Protein AF-A0A1M6QQP8-F1 (afdb_monomer_lite)

pLDDT: mean 77.54, std 13.82, range [42.47, 95.12]

Foldseek 3Di:
DPVVVVVVVVVVVVVVVVLVVVCVVCVVLPDPLVVQLVVLVVQLVVLQVVLVVQQVPADDPCGSVSSVVSCVPVNVVSVVSNVVSVVVVVVVCVVDVPSVPDD

Secondary structure (DSSP, 8-state):
--HHHHHHHHHHHHHHHHHHHHHHHHTTT--HHHHHHHHHHHHHHHHHHHHHHHHHH--STTTTHHHHHIIIIIHHHHHHHHHHHHHHHHHHHHH-TTGGG--

Radius of gyration: 18.25 Å; chains: 1; bounding box: 48×14×54 Å

Sequence (103 aa):
MSSTITAAIIIITLSSFIIAKILKKFAKEASPYLLFAIADIFIGLLILGFAIYDFNTAVGEFAGILGELALMIGEPIVIVLLIIDAIVWYKSRKIDPTKGCSN

Structure (mmCIF, N/CA/C/O backbone):
data_AF-A0A1M6QQP8-F1
#
_entry.id   AF-A0A1M6QQP8-F1
#
loop_
_atom_site.group_PDB
_atom_site.id
_atom_site.type_symbol
_atom_site.label_atom_id
_atom_site.label_alt_id
_atom_site.label_comp_id
_atom_site.label_asym_id
_atom_site.label_entity_id
_atom_site.label_seq_id
_atom_site.pdbx_PDB_ins_code
_atom_site.Cartn_x
_atom_site.Cartn_y
_atom_site.Cartn_z
_atom_site.occupancy
_atom_site.B_iso_or_equiv
_atom_site.auth_seq_id
_atom_site.auth_comp_id
_atom_site.auth_asym_id
_atom_site.auth_atom_id
_atom_site.pdbx_PDB_model_num
ATOM 1 N N . MET A 1 1 ? 26.518 0.756 -10.469 1.00 50.81 1 MET A N 1
ATOM 2 C CA . MET A 1 1 ? 25.481 -0.231 -10.093 1.00 50.81 1 MET A CA 1
ATOM 3 C C . MET A 1 1 ? 25.393 -0.501 -8.583 1.00 50.81 1 MET A C 1
ATOM 5 O O . MET A 1 1 ? 24.354 -0.984 -8.167 1.00 50.81 1 MET A O 1
ATOM 9 N N . SER A 1 2 ? 26.395 -0.163 -7.743 1.00 57.47 2 SER A N 1
ATOM 10 C CA . SER A 1 2 ? 26.287 -0.368 -6.278 1.00 57.47 2 SER A CA 1
ATOM 11 C C . SER A 1 2 ? 25.741 0.838 -5.495 1.00 57.47 2 SER A C 1
ATOM 13 O O . SER A 1 2 ? 25.042 0.648 -4.511 1.00 57.47 2 SER A O 1
ATOM 15 N N . SER A 1 3 ? 25.968 2.077 -5.941 1.00 60.12 3 SER A N 1
ATOM 16 C CA . SER A 1 3 ? 25.550 3.291 -5.218 1.00 60.12 3 SER A CA 1
ATOM 17 C C . SER A 1 3 ? 24.029 3.495 -5.144 1.00 60.12 3 SER A C 1
ATOM 19 O O . SER A 1 3 ? 23.532 3.998 -4.140 1.00 60.12 3 SER A O 1
ATOM 21 N N . THR A 1 4 ? 23.277 3.064 -6.160 1.00 61.97 4 THR A N 1
ATOM 22 C CA . THR A 1 4 ? 21.807 3.163 -6.195 1.00 61.97 4 THR A CA 1
ATOM 23 C C . THR A 1 4 ? 21.128 2.159 -5.263 1.00 61.97 4 THR A C 1
ATOM 25 O O . THR A 1 4 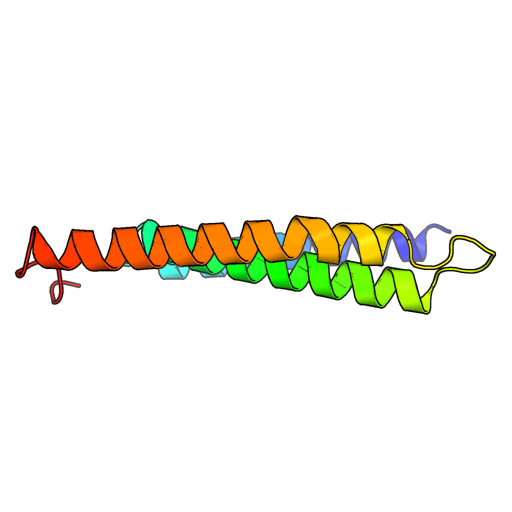? 20.174 2.512 -4.576 1.00 61.97 4 THR A O 1
ATOM 28 N N . ILE A 1 5 ? 21.653 0.933 -5.179 1.00 69.88 5 ILE A N 1
ATOM 29 C CA . ILE A 1 5 ? 21.131 -0.116 -4.290 1.00 69.88 5 ILE A CA 1
ATOM 30 C C . ILE A 1 5 ? 21.382 0.263 -2.826 1.00 69.88 5 ILE A C 1
ATOM 32 O O . ILE A 1 5 ? 20.480 0.161 -1.999 1.00 69.88 5 ILE A O 1
ATOM 36 N N . THR A 1 6 ? 22.571 0.779 -2.505 1.00 69.38 6 THR A N 1
ATOM 37 C CA . THR A 1 6 ? 22.894 1.230 -1.143 1.00 69.38 6 THR A CA 1
ATOM 38 C C . THR A 1 6 ? 22.019 2.409 -0.713 1.00 69.38 6 THR A C 1
ATOM 40 O O . THR A 1 6 ? 21.541 2.431 0.419 1.00 69.38 6 THR A O 1
ATOM 43 N N . ALA A 1 7 ? 21.750 3.360 -1.616 1.00 68.06 7 ALA A N 1
ATOM 44 C CA . ALA A 1 7 ? 20.836 4.468 -1.346 1.00 68.06 7 ALA A CA 1
ATOM 45 C C . ALA A 1 7 ? 19.400 3.977 -1.095 1.00 68.06 7 ALA A C 1
ATOM 47 O O . ALA A 1 7 ? 18.771 4.407 -0.131 1.00 68.06 7 ALA A O 1
ATOM 48 N N . ALA A 1 8 ? 18.908 3.031 -1.901 1.00 67.31 8 ALA A N 1
ATOM 49 C CA . ALA A 1 8 ? 17.581 2.446 -1.722 1.00 67.31 8 ALA A CA 1
ATOM 50 C C . ALA A 1 8 ? 17.446 1.717 -0.376 1.00 67.31 8 ALA A C 1
ATOM 52 O O . ALA A 1 8 ? 16.465 1.926 0.334 1.00 67.31 8 ALA A O 1
ATOM 53 N N . ILE A 1 9 ? 18.456 0.930 0.020 1.00 73.81 9 ILE A N 1
ATOM 54 C CA . ILE A 1 9 ? 18.467 0.248 1.321 1.00 73.81 9 ILE A CA 1
ATOM 55 C C . ILE A 1 9 ? 18.409 1.278 2.449 1.00 73.81 9 ILE A C 1
ATOM 57 O O . ILE A 1 9 ? 17.533 1.176 3.295 1.00 73.81 9 ILE A O 1
ATOM 61 N N . ILE A 1 10 ? 19.264 2.306 2.432 1.00 75.69 10 ILE A N 1
ATOM 62 C CA . ILE A 1 10 ? 19.292 3.346 3.474 1.00 75.69 10 ILE A CA 1
ATOM 63 C C . ILE A 1 10 ? 17.941 4.067 3.590 1.00 75.69 10 ILE A C 1
ATOM 65 O O . ILE A 1 10 ? 17.474 4.308 4.705 1.00 75.69 10 ILE A O 1
ATOM 69 N N . ILE A 1 11 ? 17.295 4.378 2.462 1.00 76.56 11 ILE A N 1
ATOM 70 C CA . ILE A 1 11 ? 15.972 5.016 2.436 1.00 76.56 11 ILE A CA 1
ATOM 71 C C . ILE A 1 11 ? 14.916 4.100 3.064 1.00 76.56 11 ILE A C 1
ATOM 73 O O . ILE A 1 11 ? 14.130 4.569 3.886 1.00 76.56 11 ILE A O 1
ATOM 77 N N . ILE A 1 12 ? 14.928 2.803 2.741 1.00 75.62 12 ILE A N 1
ATOM 78 C CA . ILE A 1 12 ? 14.001 1.811 3.306 1.00 75.62 12 ILE A CA 1
ATOM 79 C C . ILE A 1 12 ? 14.232 1.639 4.814 1.00 75.62 12 ILE A C 1
ATOM 81 O O . ILE A 1 12 ? 13.273 1.601 5.587 1.00 75.62 12 ILE A O 1
ATOM 85 N N . THR A 1 13 ? 15.481 1.573 5.281 1.00 73.81 13 THR A N 1
ATOM 86 C CA . THR A 1 13 ? 15.761 1.428 6.718 1.00 73.81 13 THR A CA 1
ATOM 87 C C . THR A 1 13 ? 15.370 2.682 7.497 1.00 73.81 13 THR A C 1
ATOM 89 O O . THR A 1 13 ? 14.821 2.580 8.595 1.00 73.81 13 THR A O 1
ATOM 92 N N . LEU A 1 14 ? 15.607 3.872 6.934 1.00 72.75 14 LEU A N 1
ATOM 93 C CA . LEU A 1 14 ? 15.220 5.144 7.549 1.00 72.75 14 LEU A CA 1
ATOM 94 C C . LEU A 1 14 ? 13.701 5.325 7.583 1.00 72.75 14 LEU A C 1
ATOM 96 O O . LEU A 1 14 ? 13.172 5.712 8.625 1.00 72.75 14 LEU A O 1
ATOM 100 N N . SER A 1 15 ? 12.991 5.005 6.497 1.00 72.44 15 SER A N 1
ATOM 101 C CA . SER A 1 15 ? 11.527 5.079 6.462 1.00 72.44 15 SER A CA 1
ATOM 102 C C . SER A 1 15 ? 10.908 4.116 7.475 1.00 72.44 15 SER A C 1
ATOM 104 O O . SER A 1 15 ? 10.059 4.526 8.264 1.00 72.44 15 SER A O 1
ATOM 106 N N . SER A 1 16 ? 11.426 2.889 7.569 1.00 69.06 16 SER A N 1
ATOM 107 C CA . SER A 1 16 ? 11.005 1.894 8.564 1.00 69.06 16 SER A CA 1
ATOM 108 C C . SER A 1 16 ? 11.215 2.384 10.002 1.00 69.06 16 SER A C 1
ATOM 110 O O . SER A 1 16 ? 10.353 2.205 10.862 1.00 69.06 16 SER A O 1
ATOM 112 N N . PHE A 1 17 ? 12.343 3.047 10.279 1.00 71.81 17 PHE A N 1
ATOM 113 C CA . PHE A 1 17 ? 12.663 3.564 11.612 1.00 71.81 17 PHE A CA 1
ATOM 114 C C . PHE A 1 17 ? 11.796 4.771 12.001 1.00 71.81 17 PHE A C 1
ATOM 116 O O . PHE A 1 17 ? 11.382 4.901 13.157 1.00 71.81 17 PHE A O 1
ATOM 123 N N . ILE A 1 18 ? 11.486 5.642 11.035 1.00 74.25 18 ILE A N 1
ATOM 124 C CA . ILE A 1 18 ? 10.571 6.776 11.212 1.00 74.25 18 ILE A CA 1
ATOM 125 C C . ILE A 1 18 ? 9.154 6.261 11.477 1.00 74.25 18 ILE A C 1
ATOM 127 O O . ILE A 1 18 ? 8.538 6.673 12.460 1.00 74.25 18 ILE A O 1
ATOM 131 N N . ILE A 1 19 ? 8.677 5.303 10.679 1.00 68.44 19 ILE A N 1
ATOM 132 C CA . ILE A 1 19 ? 7.365 4.665 10.848 1.00 68.44 19 ILE A CA 1
ATOM 133 C C . ILE A 1 19 ? 7.277 3.976 12.215 1.00 68.44 19 ILE A C 1
ATOM 135 O O . ILE A 1 19 ? 6.315 4.198 12.943 1.00 68.44 19 ILE A O 1
ATOM 139 N N . ALA A 1 20 ? 8.308 3.237 12.637 1.00 65.56 20 ALA A N 1
ATOM 140 C CA . ALA A 1 20 ? 8.346 2.596 13.952 1.00 65.56 20 ALA A CA 1
ATOM 141 C C . ALA A 1 20 ? 8.312 3.606 15.114 1.00 65.56 20 ALA A C 1
ATOM 143 O O . ALA A 1 20 ? 7.655 3.365 16.128 1.00 65.56 20 ALA A O 1
ATOM 144 N N . LYS A 1 21 ? 8.988 4.758 14.990 1.00 69.81 21 LYS A N 1
ATOM 145 C CA . LYS A 1 21 ? 8.929 5.824 16.005 1.00 69.81 21 LYS A CA 1
ATOM 146 C C . LYS A 1 21 ? 7.580 6.531 16.042 1.00 69.81 21 LYS A C 1
ATOM 148 O O . LYS A 1 21 ? 7.104 6.841 17.134 1.00 69.81 21 LYS A O 1
ATOM 153 N N . ILE A 1 22 ? 6.976 6.774 14.882 1.00 67.19 22 ILE A N 1
ATOM 154 C CA . ILE A 1 22 ? 5.634 7.348 14.766 1.00 67.19 22 ILE A CA 1
ATOM 155 C C . ILE A 1 22 ? 4.629 6.379 15.393 1.00 67.19 22 ILE A C 1
ATOM 157 O O . ILE A 1 22 ? 3.950 6.753 16.345 1.00 67.19 22 ILE A O 1
ATOM 161 N N . LEU A 1 23 ? 4.637 5.107 14.987 1.00 61.84 23 LEU A N 1
ATOM 162 C CA . LEU A 1 23 ? 3.816 4.049 15.580 1.00 61.84 23 LEU A CA 1
ATOM 163 C C . LEU A 1 23 ? 4.019 3.954 17.092 1.00 61.84 23 LEU A C 1
ATOM 165 O O . LEU A 1 23 ? 3.041 3.906 17.817 1.00 61.84 23 LEU A O 1
ATOM 169 N N . LYS A 1 24 ? 5.254 4.011 17.607 1.00 64.12 24 LYS A N 1
ATOM 170 C CA . LYS A 1 24 ? 5.514 3.967 19.058 1.00 64.12 24 LYS A CA 1
ATOM 171 C C . LYS A 1 24 ? 4.970 5.188 19.810 1.00 64.12 24 LYS A C 1
ATOM 173 O O . LYS A 1 24 ? 4.615 5.066 20.981 1.00 64.12 24 LYS A O 1
ATOM 178 N N . LYS A 1 25 ? 4.930 6.360 19.167 1.00 64.88 25 LYS A N 1
ATOM 179 C CA . LYS A 1 25 ? 4.381 7.593 19.747 1.00 64.88 25 LYS A CA 1
ATOM 180 C C . LYS A 1 25 ? 2.851 7.576 19.753 1.00 64.88 25 LYS A C 1
ATOM 182 O O . LYS A 1 25 ? 2.265 8.010 20.734 1.00 64.88 25 LYS A O 1
ATOM 187 N N . PHE A 1 26 ? 2.230 7.039 18.705 1.00 60.34 26 PHE A N 1
ATOM 188 C CA . PHE A 1 26 ? 0.775 6.923 18.609 1.00 60.34 26 PHE A CA 1
ATOM 189 C C . PHE A 1 26 ? 0.227 5.714 19.386 1.00 60.34 26 PHE A C 1
ATOM 191 O O . PHE A 1 26 ? -0.791 5.839 20.046 1.00 60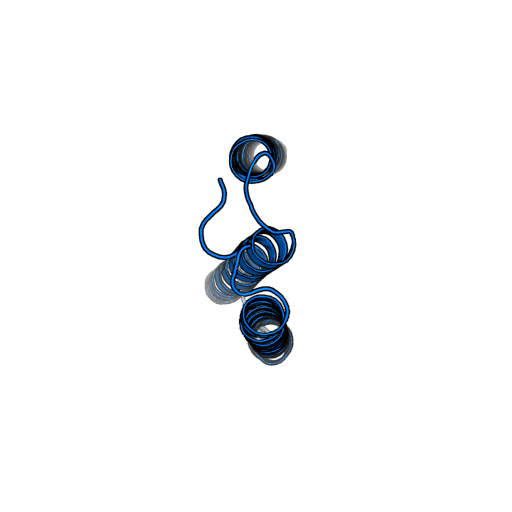.34 26 PHE A O 1
ATOM 198 N N . ALA A 1 27 ? 0.923 4.577 19.430 1.00 57.03 27 ALA A N 1
ATOM 199 C CA . ALA A 1 27 ? 0.438 3.332 20.039 1.00 57.03 27 ALA A CA 1
ATOM 200 C C . ALA A 1 27 ? 0.263 3.363 21.566 1.00 57.03 27 ALA A C 1
ATOM 202 O O . ALA A 1 27 ? -0.294 2.419 22.120 1.00 57.03 27 ALA A O 1
ATOM 203 N N . LYS A 1 28 ? 0.738 4.403 22.264 1.00 55.47 28 LYS A N 1
ATOM 204 C CA . LYS A 1 28 ? 0.509 4.522 23.712 1.00 55.47 28 LYS A CA 1
ATOM 205 C C . LYS A 1 28 ? -0.912 4.968 24.075 1.00 55.47 28 LYS A C 1
ATOM 207 O O . LYS A 1 28 ? -1.342 4.648 25.175 1.00 55.47 28 LYS A O 1
ATOM 212 N N . GLU A 1 29 ? -1.618 5.645 23.169 1.00 58.72 29 GLU A N 1
ATOM 213 C CA . GLU A 1 29 ? -2.968 6.199 23.411 1.00 58.72 29 GLU A CA 1
ATOM 214 C C . GLU A 1 29 ? -3.914 6.011 22.204 1.00 58.72 29 GLU A C 1
ATOM 216 O O . GLU A 1 29 ? -5.129 6.144 22.312 1.00 58.72 29 GLU A O 1
ATOM 221 N N . ALA A 1 30 ? -3.398 5.641 21.026 1.00 59.47 30 ALA A N 1
ATOM 222 C CA . ALA A 1 30 ? -4.218 5.464 19.835 1.00 59.47 30 ALA A CA 1
ATOM 223 C C . ALA A 1 30 ? -5.005 4.151 19.872 1.00 59.47 30 ALA A C 1
ATOM 225 O O . ALA A 1 30 ? -4.446 3.064 20.033 1.00 59.47 30 ALA A O 1
ATOM 226 N N . SER A 1 31 ? -6.312 4.250 19.612 1.00 68.81 31 SER A N 1
ATOM 227 C CA . SER A 1 31 ? -7.143 3.078 19.342 1.00 68.81 31 SER A CA 1
ATOM 228 C C . SER A 1 31 ? -6.550 2.262 18.177 1.00 68.81 31 SER A C 1
ATOM 230 O O . SER A 1 31 ? -6.108 2.873 17.199 1.00 68.81 31 SER A O 1
ATOM 232 N N . PRO A 1 32 ? -6.581 0.916 18.217 1.00 73.69 32 PRO A N 1
ATOM 233 C CA . PRO A 1 32 ? -6.045 0.062 17.152 1.00 73.69 32 PRO A CA 1
ATOM 234 C C . PRO A 1 32 ? -6.537 0.441 15.749 1.00 73.69 32 PRO A C 1
ATOM 236 O O . PRO A 1 32 ? -5.759 0.437 14.805 1.00 73.69 32 PRO A O 1
ATOM 239 N N . TYR A 1 33 ? -7.798 0.862 15.630 1.00 75.31 33 TYR A N 1
ATOM 240 C CA . TYR A 1 33 ? -8.420 1.294 14.372 1.00 75.31 33 TYR A CA 1
ATOM 241 C C . TYR A 1 33 ? -7.769 2.542 13.765 1.00 75.31 33 TYR A C 1
ATOM 243 O O . TYR A 1 33 ? -7.699 2.683 12.554 1.00 75.31 33 TYR A O 1
ATOM 251 N N . LEU A 1 34 ? -7.258 3.446 14.604 1.00 74.94 34 LEU A N 1
ATOM 252 C CA . LEU A 1 34 ? -6.531 4.622 14.130 1.00 74.94 34 LEU A CA 1
ATOM 253 C C . LEU A 1 34 ? -5.159 4.223 13.566 1.00 74.94 34 LEU A C 1
ATOM 255 O O . LEU A 1 34 ? -4.703 4.808 12.590 1.00 74.94 34 LEU A O 1
ATOM 259 N N . LEU A 1 35 ? -4.504 3.221 14.163 1.00 77.94 35 LEU A N 1
ATOM 260 C CA . LEU A 1 35 ? -3.230 2.698 13.662 1.00 77.94 35 LEU A CA 1
ATOM 261 C C . LEU A 1 35 ? -3.408 1.978 12.320 1.00 77.94 35 LEU A C 1
ATOM 263 O O . LEU A 1 35 ? -2.575 2.178 11.439 1.00 77.94 35 LEU A O 1
ATOM 267 N N . PHE A 1 36 ? -4.485 1.200 12.154 1.00 81.12 36 PHE A N 1
ATOM 268 C CA . PHE A 1 36 ? -4.829 0.577 10.870 1.00 81.12 36 PHE A CA 1
ATOM 269 C C . PHE A 1 36 ? -5.123 1.629 9.795 1.00 81.12 36 PHE A C 1
ATOM 271 O O . PHE A 1 36 ? -4.448 1.630 8.770 1.00 81.12 36 PHE A O 1
ATOM 278 N 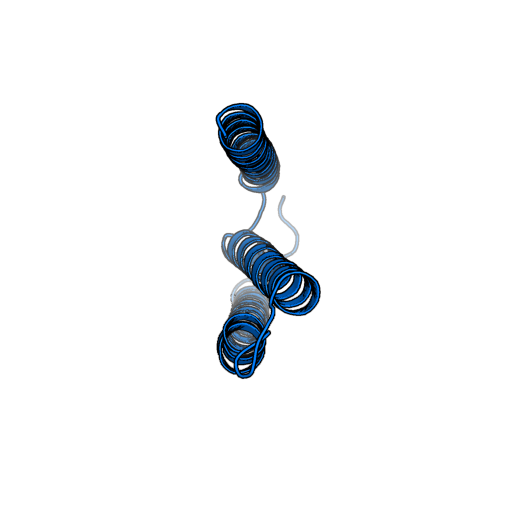N . ALA A 1 37 ? -5.949 2.634 10.096 1.00 83.12 37 ALA A N 1
ATOM 279 C CA . ALA A 1 37 ? -6.244 3.697 9.139 1.00 83.12 37 ALA A CA 1
ATOM 280 C C . ALA A 1 37 ? -4.988 4.484 8.712 1.00 83.12 37 ALA A C 1
ATOM 282 O O . ALA A 1 37 ? -4.831 4.845 7.547 1.00 83.12 37 ALA A O 1
ATOM 283 N N . ILE A 1 38 ? -4.055 4.742 9.639 1.00 83.94 38 ILE A N 1
ATOM 284 C CA . ILE A 1 38 ? -2.768 5.376 9.306 1.00 83.94 38 ILE A CA 1
ATOM 285 C C . ILE A 1 38 ? -1.927 4.462 8.406 1.00 83.94 38 ILE A C 1
ATOM 287 O O . ILE A 1 38 ? -1.317 4.948 7.453 1.00 83.94 38 ILE A O 1
ATOM 291 N N . ALA A 1 39 ? -1.873 3.162 8.703 1.00 84.69 39 ALA A N 1
ATOM 292 C CA . ALA A 1 39 ? -1.134 2.200 7.893 1.00 84.69 39 ALA A CA 1
ATOM 293 C C . ALA A 1 39 ? -1.702 2.111 6.469 1.00 84.69 39 ALA A C 1
ATOM 295 O O . ALA A 1 39 ? -0.932 2.165 5.512 1.00 84.69 39 ALA A O 1
ATOM 296 N N . ASP A 1 40 ? -3.024 2.077 6.324 1.00 88.19 40 ASP A N 1
ATOM 297 C CA . ASP A 1 40 ? -3.701 2.022 5.029 1.00 88.19 40 ASP A CA 1
ATOM 298 C C . ASP A 1 40 ? -3.441 3.283 4.196 1.00 88.19 40 ASP A C 1
ATOM 300 O O . ASP A 1 40 ? -3.107 3.180 3.016 1.00 88.19 40 ASP A O 1
ATOM 304 N N . ILE A 1 41 ? -3.471 4.475 4.810 1.00 88.38 41 ILE A N 1
ATOM 305 C CA . ILE A 1 41 ? -3.075 5.727 4.137 1.00 88.38 41 ILE A CA 1
ATOM 306 C C . ILE A 1 41 ? -1.629 5.642 3.636 1.00 88.38 41 ILE A C 1
ATOM 308 O O . ILE A 1 41 ? -1.334 6.048 2.511 1.00 88.38 41 ILE A O 1
ATOM 312 N N . PHE A 1 42 ? -0.715 5.119 4.457 1.00 88.38 42 PHE A N 1
ATOM 313 C CA . PHE A 1 42 ? 0.678 4.931 4.052 1.00 88.38 42 PHE A CA 1
ATOM 314 C C . PHE A 1 42 ? 0.805 3.965 2.870 1.00 88.38 42 PHE A C 1
ATOM 316 O O . PHE A 1 42 ? 1.577 4.235 1.953 1.00 88.38 42 PHE A O 1
ATOM 323 N N . ILE A 1 43 ? 0.048 2.866 2.870 1.00 87.56 43 ILE A N 1
ATOM 324 C CA . ILE A 1 43 ? 0.033 1.896 1.771 1.00 87.56 43 ILE A CA 1
ATOM 325 C C . ILE A 1 43 ? -0.497 2.545 0.486 1.00 87.56 43 ILE A C 1
ATOM 327 O O . ILE A 1 43 ? 0.149 2.407 -0.550 1.00 87.56 43 ILE A O 1
ATOM 331 N N . GLY A 1 44 ? -1.594 3.307 0.551 1.00 91.19 44 GLY A N 1
ATOM 332 C CA . GLY A 1 44 ? -2.118 4.058 -0.598 1.00 91.19 44 GLY A CA 1
ATOM 333 C C . GLY A 1 44 ? -1.081 5.023 -1.175 1.00 91.19 44 GLY A C 1
ATOM 334 O O . GLY A 1 44 ? -0.747 4.972 -2.354 1.00 91.19 44 GLY A O 1
ATOM 335 N N . LEU A 1 45 ? -0.427 5.820 -0.322 1.00 92.19 45 LEU A N 1
ATOM 336 C CA . LEU A 1 45 ? 0.638 6.726 -0.769 1.00 92.19 45 LEU A CA 1
ATOM 337 C C . LEU A 1 45 ? 1.813 6.000 -1.441 1.00 92.19 45 LEU A C 1
ATOM 339 O O . LEU A 1 45 ? 2.391 6.528 -2.392 1.00 92.19 45 LEU A O 1
ATOM 343 N N . LEU A 1 46 ? 2.176 4.806 -0.968 1.00 90.31 46 LEU A N 1
ATOM 344 C CA . LEU A 1 46 ? 3.218 3.993 -1.597 1.00 90.31 46 LEU A CA 1
ATOM 345 C C . LEU A 1 46 ? 2.776 3.447 -2.957 1.00 90.31 46 LEU A C 1
ATOM 347 O O . LEU A 1 46 ? 3.582 3.458 -3.884 1.00 90.31 46 LEU A O 1
ATOM 351 N N . ILE A 1 47 ? 1.521 3.011 -3.092 1.00 91.50 47 ILE A N 1
ATOM 352 C CA . ILE A 1 47 ? 0.944 2.560 -4.367 1.00 91.50 47 ILE A CA 1
ATOM 353 C C . ILE A 1 47 ? 0.933 3.712 -5.373 1.00 91.50 47 ILE A C 1
ATOM 355 O O . ILE A 1 47 ? 1.436 3.559 -6.486 1.00 91.50 47 ILE A O 1
ATOM 359 N N . LEU A 1 48 ? 0.448 4.885 -4.964 1.00 92.06 48 LEU A N 1
ATOM 360 C CA . LEU A 1 48 ? 0.440 6.082 -5.797 1.00 92.06 48 LEU A CA 1
ATOM 361 C C . LEU A 1 48 ? 1.859 6.503 -6.202 1.00 92.06 48 LEU A C 1
ATOM 363 O O . LEU A 1 48 ? 2.120 6.775 -7.374 1.00 92.06 48 LEU A O 1
ATOM 367 N N . GLY A 1 49 ? 2.794 6.526 -5.250 1.00 90.69 49 GLY A N 1
ATOM 368 C CA . GLY A 1 49 ? 4.194 6.851 -5.513 1.00 90.69 49 GLY A CA 1
ATOM 369 C C . GLY A 1 49 ? 4.858 5.860 -6.471 1.00 90.69 49 GLY A C 1
ATOM 370 O O . GLY A 1 49 ? 5.569 6.275 -7.387 1.00 90.69 49 GLY A O 1
ATOM 371 N N . PHE A 1 50 ? 4.589 4.564 -6.301 1.00 87.12 50 PHE A N 1
ATOM 372 C CA . PHE A 1 50 ? 5.052 3.519 -7.209 1.00 87.12 50 PHE A CA 1
ATOM 373 C C . PHE A 1 50 ? 4.476 3.701 -8.614 1.00 87.12 50 PHE A C 1
ATOM 375 O O . PHE A 1 50 ? 5.231 3.649 -9.579 1.00 87.12 50 PHE A O 1
ATOM 382 N N . ALA A 1 51 ? 3.180 3.982 -8.742 1.00 91.69 51 ALA A N 1
ATOM 383 C CA . ALA A 1 51 ? 2.553 4.176 -10.042 1.00 91.69 51 ALA A CA 1
ATOM 384 C C . ALA A 1 51 ? 3.120 5.389 -10.788 1.00 91.69 51 ALA A C 1
ATOM 386 O O . ALA A 1 51 ? 3.456 5.291 -11.964 1.00 91.69 51 ALA A O 1
ATOM 387 N N . ILE A 1 52 ? 3.319 6.514 -10.091 1.00 91.81 52 ILE A N 1
ATOM 388 C CA . ILE A 1 52 ? 3.973 7.701 -10.663 1.00 91.81 52 ILE A CA 1
ATOM 389 C C . ILE A 1 52 ? 5.403 7.371 -11.106 1.00 91.81 52 ILE A C 1
ATOM 391 O O . ILE A 1 52 ? 5.845 7.827 -12.162 1.00 91.81 52 ILE A O 1
ATOM 395 N N . TYR A 1 53 ? 6.147 6.603 -10.310 1.00 89.44 53 TYR A N 1
ATOM 396 C CA . TYR A 1 53 ? 7.490 6.171 -10.683 1.00 89.44 53 TYR A CA 1
ATOM 397 C C . TYR A 1 53 ? 7.476 5.274 -11.928 1.00 89.44 53 TYR A C 1
ATOM 399 O O . TYR A 1 53 ? 8.263 5.507 -12.846 1.00 89.44 53 TYR A O 1
ATOM 407 N N . ASP A 1 54 ? 6.570 4.298 -11.987 1.00 88.88 54 ASP A N 1
ATOM 408 C CA . ASP A 1 54 ? 6.419 3.381 -13.119 1.00 88.88 54 ASP A CA 1
ATOM 409 C C . ASP A 1 54 ? 6.072 4.153 -14.400 1.00 88.88 54 ASP A C 1
ATOM 411 O O . ASP A 1 54 ? 6.765 4.017 -15.402 1.00 88.88 54 ASP A O 1
ATOM 415 N N . PHE A 1 55 ? 5.115 5.086 -14.350 1.00 87.94 55 PHE A N 1
ATOM 416 C CA . PHE A 1 55 ? 4.777 5.934 -15.501 1.00 87.94 55 PHE A CA 1
ATOM 417 C C . PHE A 1 55 ? 5.944 6.787 -16.007 1.00 87.94 55 PHE A C 1
ATOM 419 O O . PHE A 1 55 ? 6.075 7.000 -17.209 1.00 87.94 55 PHE A O 1
ATOM 426 N N . ASN A 1 56 ? 6.797 7.282 -15.108 1.00 87.81 56 ASN A N 1
ATOM 427 C CA . ASN A 1 56 ? 7.916 8.150 -15.481 1.00 87.81 56 ASN A CA 1
ATOM 428 C C . ASN A 1 56 ? 9.166 7.389 -15.936 1.00 87.81 56 ASN A C 1
ATOM 430 O O . ASN A 1 56 ? 10.029 7.975 -16.588 1.00 87.81 56 ASN A O 1
ATOM 434 N N . THR A 1 57 ? 9.312 6.121 -15.552 1.00 84.81 57 THR A N 1
ATOM 435 C CA . THR A 1 57 ? 10.519 5.330 -15.843 1.00 84.81 57 THR A CA 1
ATOM 436 C C . THR A 1 57 ? 10.304 4.254 -16.889 1.00 84.81 57 THR A C 1
ATOM 438 O O . THR A 1 57 ? 11.279 3.758 -17.458 1.00 84.81 57 THR A O 1
ATOM 441 N N . ALA A 1 58 ? 9.055 3.898 -17.169 1.00 80.44 58 ALA A N 1
ATOM 442 C CA . ALA A 1 58 ? 8.769 2.839 -18.101 1.00 80.44 58 ALA A CA 1
ATOM 443 C C . ALA A 1 58 ? 8.918 3.307 -19.557 1.00 80.44 58 ALA A C 1
ATOM 445 O O . ALA A 1 58 ? 8.541 4.412 -19.944 1.00 80.44 58 ALA A O 1
ATOM 446 N N . VAL A 1 59 ? 9.500 2.431 -20.374 1.00 79.00 59 VAL A N 1
ATOM 447 C CA . VAL A 1 59 ? 9.774 2.650 -21.798 1.00 79.00 59 VAL A CA 1
ATOM 448 C C . VAL A 1 59 ? 9.329 1.420 -22.590 1.00 79.00 59 VAL A C 1
ATOM 450 O O . VAL A 1 59 ? 9.528 0.291 -22.143 1.00 79.00 59 VAL A O 1
ATOM 453 N N . GLY A 1 60 ? 8.738 1.631 -23.769 1.00 79.62 60 GLY A N 1
ATOM 454 C CA . GLY A 1 60 ? 8.202 0.564 -24.627 1.00 79.62 60 GLY A CA 1
ATOM 455 C C . GLY A 1 60 ? 6.674 0.437 -24.585 1.00 79.62 60 GLY A C 1
ATOM 456 O O . GLY A 1 60 ? 5.995 1.217 -23.927 1.00 79.62 60 GLY A O 1
ATOM 457 N N . GLU A 1 61 ? 6.125 -0.545 -25.307 1.00 74.62 61 GLU A N 1
ATOM 458 C CA . GLU A 1 61 ? 4.669 -0.703 -25.518 1.00 74.62 61 GLU A CA 1
ATOM 459 C C . GLU A 1 61 ? 3.870 -1.028 -24.242 1.00 74.62 61 GLU A C 1
ATOM 461 O O . GLU A 1 61 ? 2.666 -0.806 -24.204 1.00 74.62 61 GLU A O 1
ATOM 466 N N . PHE A 1 62 ? 4.535 -1.502 -23.183 1.00 76.25 62 PHE A N 1
ATOM 467 C CA . PHE A 1 62 ? 3.929 -1.814 -21.880 1.00 76.25 62 PHE A CA 1
ATOM 468 C C . PHE A 1 62 ? 4.340 -0.824 -20.782 1.00 76.25 62 PHE A C 1
ATOM 470 O O . PHE A 1 62 ? 4.331 -1.157 -19.595 1.00 76.25 62 PHE A O 1
ATOM 477 N N . ALA A 1 63 ? 4.757 0.382 -21.171 1.00 81.56 63 ALA A N 1
ATOM 478 C CA . ALA A 1 63 ? 5.205 1.382 -20.223 1.00 81.56 63 ALA A CA 1
ATOM 479 C C . ALA A 1 63 ? 4.072 1.801 -19.273 1.00 81.56 63 ALA A C 1
ATOM 481 O O . ALA A 1 63 ? 3.029 2.264 -19.725 1.00 81.56 63 ALA A O 1
ATOM 482 N N . GLY A 1 64 ? 4.280 1.649 -17.962 1.00 84.31 64 GLY A N 1
ATOM 483 C CA . GLY A 1 64 ? 3.319 2.089 -16.953 1.00 84.31 64 GLY A CA 1
ATOM 484 C C . GLY A 1 64 ? 2.268 1.055 -16.558 1.00 84.31 64 GLY A C 1
ATOM 485 O O . GLY A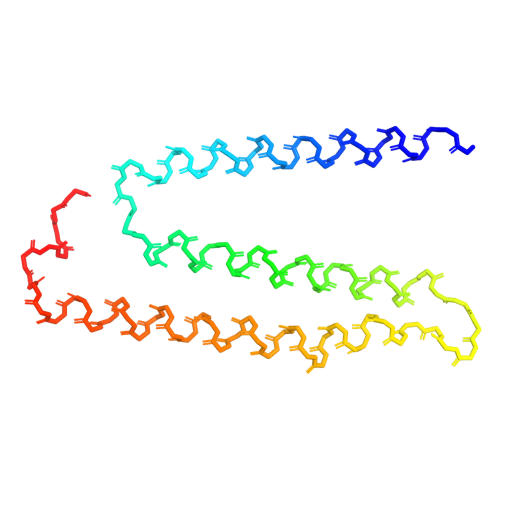 1 64 ? 1.437 1.340 -15.699 1.00 84.31 64 GLY A O 1
ATOM 486 N N . ILE A 1 65 ? 2.268 -0.140 -17.163 1.00 92.75 65 ILE A N 1
ATOM 487 C CA . ILE A 1 65 ? 1.174 -1.102 -16.964 1.00 92.75 65 ILE A CA 1
ATOM 488 C C . ILE A 1 65 ? 1.110 -1.630 -15.525 1.00 92.75 65 ILE A C 1
ATOM 490 O O . ILE A 1 65 ? 0.037 -1.981 -15.036 1.00 92.75 65 ILE A O 1
ATOM 494 N N . LEU A 1 66 ? 2.251 -1.681 -14.829 1.00 90.12 66 LEU A N 1
ATOM 495 C CA . LEU A 1 66 ? 2.305 -2.116 -13.436 1.00 90.12 66 LEU A CA 1
ATOM 496 C C . LEU A 1 66 ? 1.780 -1.021 -12.511 1.00 90.12 66 LEU A C 1
ATOM 498 O O . LEU A 1 66 ? 1.034 -1.324 -11.583 1.00 90.12 66 LEU A O 1
ATOM 502 N N . GLY A 1 67 ? 2.128 0.237 -12.779 1.00 91.50 67 GLY A N 1
ATOM 503 C CA . GLY A 1 67 ? 1.585 1.396 -12.085 1.00 91.50 67 GLY A CA 1
ATOM 504 C C . GLY A 1 67 ? 0.077 1.522 -12.276 1.00 91.50 67 GLY A C 1
ATOM 505 O O . GLY A 1 67 ? -0.656 1.714 -11.308 1.00 91.50 67 GLY A O 1
ATOM 506 N N . GLU A 1 68 ? -0.402 1.328 -13.502 1.00 92.44 68 GLU A N 1
ATOM 507 C CA . GLU A 1 68 ? -1.826 1.362 -13.831 1.00 92.44 68 GLU A CA 1
ATOM 508 C C . GLU A 1 68 ? -2.597 0.227 -13.144 1.00 92.44 68 GLU A C 1
ATOM 510 O O . GLU A 1 68 ? -3.634 0.472 -12.529 1.00 92.44 68 GLU A O 1
ATOM 515 N N . LEU A 1 69 ? -2.057 -0.998 -13.142 1.00 93.00 69 LEU A N 1
ATOM 516 C CA . LEU A 1 69 ? -2.654 -2.127 -12.425 1.00 93.00 69 LEU A CA 1
ATOM 517 C C . LEU A 1 6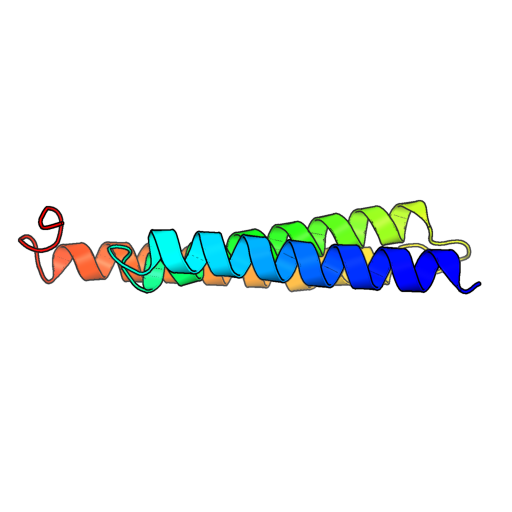9 ? -2.655 -1.910 -10.904 1.00 93.00 69 LEU A C 1
ATOM 519 O O . LEU A 1 69 ? -3.638 -2.226 -10.228 1.00 93.00 69 LEU A O 1
ATOM 523 N N . ALA A 1 70 ? -1.571 -1.347 -10.364 1.00 90.75 70 ALA A N 1
ATOM 524 C CA . ALA A 1 70 ? -1.460 -1.020 -8.949 1.00 90.75 70 ALA A CA 1
ATOM 525 C C . ALA A 1 70 ? -2.499 0.032 -8.532 1.00 90.75 70 ALA A C 1
ATOM 527 O O . ALA A 1 70 ? -3.113 -0.118 -7.480 1.00 90.75 70 ALA A O 1
ATOM 528 N N . LEU A 1 71 ? -2.770 1.038 -9.368 1.00 94.19 71 LEU A N 1
ATOM 529 C CA . LEU A 1 71 ? -3.846 2.003 -9.127 1.00 94.19 71 LEU A CA 1
ATOM 530 C C . LEU A 1 71 ? -5.234 1.383 -9.317 1.00 94.19 71 LEU A C 1
ATOM 532 O O . LEU A 1 71 ? -6.127 1.628 -8.516 1.00 94.19 71 LEU A O 1
ATOM 536 N N . MET A 1 72 ? -5.436 0.561 -10.346 1.00 95.12 72 MET A N 1
ATOM 537 C CA . MET A 1 72 ? -6.747 -0.021 -10.646 1.00 95.12 72 MET A CA 1
ATOM 538 C C . MET A 1 72 ? -7.213 -1.014 -9.574 1.00 95.12 72 MET A C 1
ATOM 540 O O . MET A 1 72 ? -8.413 -1.136 -9.340 1.00 95.12 72 MET A O 1
ATOM 544 N N . ILE A 1 73 ? -6.292 -1.739 -8.937 1.00 93.31 73 ILE A N 1
ATOM 545 C CA . ILE A 1 73 ? -6.624 -2.762 -7.935 1.00 93.31 73 ILE A CA 1
ATOM 546 C C . ILE A 1 73 ? -6.261 -2.294 -6.526 1.00 93.31 73 ILE A C 1
ATOM 548 O O . ILE A 1 73 ? -7.073 -2.403 -5.609 1.00 93.31 73 ILE A O 1
ATOM 552 N N . GLY A 1 74 ? -5.047 -1.778 -6.346 1.00 90.12 74 GLY A N 1
ATOM 553 C CA . GLY A 1 74 ? -4.498 -1.437 -5.038 1.00 90.12 74 GLY A CA 1
ATOM 554 C C . GLY A 1 74 ? -5.222 -0.272 -4.369 1.00 90.12 74 GLY A C 1
ATOM 555 O O . GLY A 1 74 ? -5.642 -0.411 -3.222 1.00 90.12 74 GLY A O 1
ATOM 556 N N . GLU A 1 75 ? -5.436 0.838 -5.081 1.00 91.69 75 GLU A N 1
ATOM 557 C CA . GLU A 1 75 ? -6.129 2.007 -4.510 1.00 91.69 75 GLU A CA 1
ATOM 558 C C . GLU A 1 75 ? -7.573 1.695 -4.080 1.00 91.69 75 GLU A C 1
ATOM 560 O O . GLU A 1 75 ? -7.929 2.000 -2.940 1.00 91.69 75 GLU A O 1
ATOM 565 N N . PRO A 1 76 ? -8.414 1.013 -4.888 1.00 93.75 76 PRO A N 1
ATOM 566 C CA . PRO A 1 76 ? -9.743 0.611 -4.433 1.00 93.75 76 PRO A CA 1
ATOM 567 C C . PRO A 1 76 ? -9.731 -0.256 -3.173 1.00 93.75 76 PRO A C 1
ATOM 569 O O . PRO A 1 76 ? -10.584 -0.071 -2.306 1.00 93.75 76 PRO A O 1
ATOM 572 N N . ILE A 1 77 ? -8.768 -1.175 -3.039 1.00 93.31 77 ILE A N 1
ATOM 573 C CA . ILE A 1 77 ? -8.635 -2.003 -1.833 1.00 93.31 77 ILE A CA 1
ATOM 574 C C . ILE A 1 77 ? -8.319 -1.125 -0.619 1.00 93.31 77 ILE A C 1
ATOM 576 O O . ILE A 1 77 ? -8.991 -1.253 0.404 1.00 93.31 77 ILE A O 1
ATOM 580 N N . VAL A 1 78 ? -7.356 -0.206 -0.737 1.00 92.31 78 VAL A N 1
ATOM 581 C CA . VAL A 1 78 ? -6.996 0.729 0.342 1.00 92.31 78 VAL A CA 1
ATOM 582 C C . VAL A 1 78 ? -8.197 1.583 0.755 1.00 92.31 78 VAL A C 1
ATOM 584 O O . VAL A 1 78 ? -8.483 1.709 1.944 1.00 92.31 78 VAL A O 1
ATOM 587 N N . ILE A 1 79 ? -8.958 2.114 -0.206 1.00 93.19 79 ILE A N 1
ATOM 588 C CA . ILE A 1 79 ? -10.163 2.909 0.075 1.00 93.19 79 ILE A CA 1
ATOM 589 C C . ILE A 1 79 ? -11.204 2.082 0.840 1.00 93.19 79 ILE A C 1
ATOM 591 O O . ILE A 1 79 ? -11.793 2.570 1.806 1.00 93.19 79 ILE A O 1
ATOM 595 N N . VAL A 1 80 ? -11.438 0.830 0.437 1.00 94.81 80 VAL A N 1
ATOM 596 C CA . VAL A 1 80 ? -12.389 -0.057 1.123 1.00 94.81 80 VAL A CA 1
ATOM 597 C C . VAL A 1 80 ? -11.942 -0.344 2.556 1.00 94.81 80 VAL A C 1
ATOM 599 O O . VAL A 1 80 ? -12.774 -0.285 3.462 1.00 94.81 80 VAL A O 1
ATOM 602 N N . LEU A 1 81 ? -10.652 -0.606 2.780 1.00 92.00 81 LEU A N 1
ATOM 603 C CA . LEU A 1 81 ? -10.107 -0.826 4.122 1.00 92.00 81 LEU A CA 1
ATOM 604 C C . LEU A 1 81 ? -10.283 0.415 5.010 1.00 92.00 81 LEU A C 1
ATOM 606 O O . LEU A 1 81 ? -10.837 0.304 6.104 1.00 92.00 81 LEU A O 1
ATOM 610 N N . LEU A 1 82 ? -9.990 1.611 4.487 1.00 91.44 82 LEU A N 1
ATOM 611 C CA . LEU A 1 82 ? -10.215 2.873 5.201 1.00 91.44 82 LEU A CA 1
ATOM 612 C C . LEU A 1 82 ? -11.687 3.101 5.569 1.00 91.44 82 LEU A C 1
ATOM 614 O O . LEU A 1 82 ? -11.994 3.589 6.660 1.00 91.44 82 LEU A O 1
ATOM 618 N N . ILE A 1 83 ? -12.617 2.744 4.679 1.00 92.06 83 ILE A N 1
ATOM 619 C CA . ILE A 1 83 ? -14.056 2.823 4.961 1.00 92.06 83 ILE A CA 1
ATOM 620 C C . ILE A 1 83 ? -14.439 1.840 6.074 1.00 92.06 83 ILE A C 1
ATOM 622 O O . ILE A 1 83 ? -15.192 2.212 6.977 1.00 92.06 83 ILE A O 1
ATOM 626 N N . ILE A 1 84 ? -13.929 0.605 6.037 1.00 91.00 84 ILE A N 1
ATOM 627 C CA . ILE A 1 84 ? -14.178 -0.398 7.081 1.00 91.00 84 ILE A CA 1
ATOM 628 C C . ILE A 1 84 ? -13.669 0.113 8.428 1.00 91.00 84 ILE A C 1
ATOM 630 O O . ILE A 1 84 ? -14.428 0.104 9.400 1.00 91.00 84 ILE A O 1
ATOM 634 N N . ASP A 1 85 ? -12.447 0.635 8.481 1.00 88.00 85 ASP A N 1
ATOM 635 C CA . ASP A 1 85 ? -11.871 1.208 9.695 1.00 88.00 85 ASP A CA 1
ATOM 636 C C . ASP A 1 85 ? -12.703 2.373 10.233 1.00 88.00 85 ASP A C 1
ATOM 638 O O . ASP A 1 85 ? -13.003 2.430 11.430 1.00 88.00 85 ASP A O 1
ATOM 642 N N . ALA A 1 86 ? -13.173 3.265 9.355 1.00 85.75 86 ALA A N 1
ATOM 643 C CA . ALA A 1 86 ? -14.052 4.366 9.734 1.00 85.75 86 ALA A CA 1
ATOM 644 C C . ALA A 1 86 ? -15.396 3.872 10.304 1.00 85.75 86 ALA A C 1
ATOM 646 O O . ALA A 1 86 ? -15.876 4.403 11.314 1.00 85.75 86 ALA A O 1
ATOM 647 N N . ILE A 1 87 ? -15.999 2.840 9.701 1.00 89.44 87 ILE A N 1
ATOM 648 C CA . ILE A 1 87 ? -17.250 2.226 10.175 1.00 89.44 87 ILE A CA 1
ATOM 649 C C . ILE A 1 87 ? -17.039 1.568 11.540 1.00 89.44 87 ILE A C 1
ATOM 651 O O . ILE A 1 87 ? -17.840 1.772 12.458 1.00 89.44 87 ILE A O 1
ATOM 655 N N . VAL A 1 88 ? -15.970 0.784 11.691 1.00 87.50 88 VAL A N 1
ATOM 656 C CA . VAL A 1 88 ? -15.646 0.082 12.937 1.00 87.50 88 VAL A CA 1
ATOM 657 C C . VAL A 1 88 ? -15.353 1.082 14.051 1.00 87.50 88 VAL A C 1
ATOM 659 O O . VAL A 1 88 ? -15.869 0.930 15.163 1.00 87.50 88 VAL A O 1
ATOM 662 N N . TRP A 1 89 ? -14.613 2.150 13.756 1.00 83.94 89 TRP A N 1
ATOM 663 C CA . TRP A 1 89 ? -14.375 3.241 14.694 1.00 83.94 89 TRP A CA 1
ATOM 664 C C . TRP A 1 89 ? -15.680 3.936 15.109 1.00 83.94 89 TRP A C 1
ATOM 666 O O . TRP A 1 89 ? -15.941 4.118 16.302 1.00 83.94 89 TRP A O 1
ATOM 676 N N . TYR A 1 90 ? -16.552 4.269 14.151 1.00 83.50 90 TYR A N 1
ATOM 677 C CA . TYR A 1 90 ? -17.848 4.892 14.434 1.00 83.50 90 TYR A CA 1
ATOM 678 C C . TYR A 1 90 ? -18.748 4.003 15.301 1.00 83.50 90 TYR A C 1
ATOM 680 O O . TYR A 1 90 ? -19.351 4.476 16.268 1.00 83.50 90 TYR A O 1
ATOM 688 N N . LYS A 1 91 ? -18.813 2.702 14.997 1.00 83.75 91 LYS A N 1
ATOM 689 C CA . LYS A 1 91 ? -19.596 1.732 15.772 1.00 83.75 91 LYS A CA 1
ATOM 690 C C . LYS A 1 91 ? -19.028 1.550 17.179 1.00 83.75 91 LYS A C 1
ATOM 692 O O . LYS A 1 91 ? -19.797 1.520 18.137 1.00 83.75 91 LYS A O 1
ATOM 697 N N . SER A 1 92 ? -17.703 1.509 17.315 1.00 77.06 92 SER A N 1
ATOM 698 C CA . SER A 1 92 ? -17.026 1.385 18.612 1.00 77.06 92 SER A CA 1
ATOM 699 C C . SER A 1 92 ? -17.338 2.564 19.543 1.00 77.06 92 SER A C 1
ATOM 701 O O . SER A 1 92 ? -17.519 2.360 20.739 1.00 77.06 92 SER A O 1
ATOM 703 N N . ARG A 1 93 ? -17.517 3.781 19.004 1.00 70.62 93 ARG A N 1
ATOM 704 C CA . ARG A 1 93 ? -17.927 4.958 19.795 1.00 70.62 93 ARG A CA 1
ATOM 705 C C . ARG A 1 93 ? -19.380 4.923 20.281 1.00 70.62 93 ARG A C 1
ATOM 707 O O . ARG A 1 93 ? -19.691 5.572 21.273 1.00 70.62 93 ARG A O 1
ATOM 714 N N . LYS A 1 94 ? -20.275 4.187 19.611 1.00 63.59 94 LYS A N 1
ATOM 715 C CA . LYS A 1 94 ? -21.682 4.056 20.039 1.00 63.59 94 LYS A CA 1
ATOM 716 C C . LYS A 1 94 ? -21.894 3.027 21.147 1.00 63.59 94 LYS A C 1
ATOM 718 O O . LYS A 1 94 ? -22.877 3.132 21.869 1.00 63.59 94 LYS A O 1
ATOM 723 N N . ILE A 1 95 ? -21.015 2.031 21.248 1.00 59.91 95 ILE A N 1
ATOM 724 C CA . ILE A 1 95 ? -21.154 0.923 22.204 1.00 59.91 95 ILE A CA 1
ATOM 725 C C . ILE A 1 95 ? -20.595 1.305 23.589 1.00 59.91 95 ILE A C 1
ATOM 727 O O . ILE A 1 95 ? -21.108 0.816 24.586 1.00 59.91 95 ILE A O 1
ATOM 731 N N . ASP A 1 96 ? -19.637 2.238 23.663 1.00 52.62 96 ASP A N 1
ATOM 732 C CA . ASP A 1 96 ? -19.104 2.798 24.918 1.00 52.62 96 ASP A CA 1
ATOM 733 C C . ASP A 1 96 ? -18.998 4.342 24.830 1.00 52.62 96 ASP A C 1
ATOM 735 O O . ASP A 1 96 ? -17.949 4.874 24.445 1.00 52.62 96 ASP A O 1
ATOM 739 N N . PRO A 1 97 ? -20.046 5.107 25.203 1.00 52.84 97 PRO A N 1
ATOM 740 C CA . PRO A 1 97 ? -20.011 6.574 25.161 1.00 52.84 97 PRO A CA 1
ATOM 741 C C . PRO A 1 97 ? -19.002 7.202 26.144 1.00 52.84 97 PRO A C 1
ATOM 743 O O . PRO A 1 97 ? -18.682 8.380 26.016 1.00 52.84 97 PRO A O 1
ATOM 746 N N . THR A 1 98 ? -18.461 6.438 27.100 1.00 55.94 98 THR A N 1
ATOM 747 C CA . THR A 1 98 ? -17.467 6.905 28.086 1.00 55.94 98 THR A CA 1
ATOM 748 C C . THR A 1 98 ? -16.011 6.741 27.635 1.00 55.94 98 THR A C 1
ATOM 750 O O . THR A 1 98 ? -15.131 7.383 28.204 1.00 55.94 98 THR A O 1
ATOM 753 N N . LYS A 1 99 ? -15.725 5.949 26.589 1.00 51.47 99 LYS A N 1
ATOM 754 C CA . LYS A 1 99 ? -14.358 5.780 26.046 1.00 51.47 99 LYS A CA 1
ATOM 755 C C . LYS A 1 99 ? -13.982 6.810 24.979 1.00 51.47 99 LYS A C 1
ATOM 757 O O . LYS A 1 99 ? -12.823 6.891 24.597 1.00 51.47 99 LYS A O 1
ATOM 762 N N . GLY A 1 100 ? -14.934 7.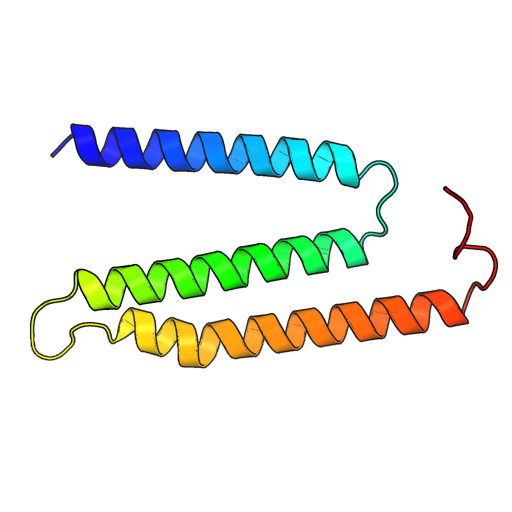630 24.524 1.00 48.06 100 GLY A N 1
ATOM 763 C CA . GLY A 1 100 ? -14.677 8.722 23.578 1.00 48.06 100 GLY A CA 1
ATOM 764 C C . GLY A 1 100 ? -13.918 9.920 24.167 1.00 48.06 100 GLY A C 1
ATOM 765 O O . GLY A 1 100 ? -13.525 10.798 23.402 1.00 48.06 100 GLY A O 1
ATOM 766 N N . CYS A 1 101 ? -13.721 9.962 25.493 1.00 51.56 101 CYS A N 1
ATOM 767 C CA . CYS A 1 101 ? -13.082 11.077 26.204 1.00 51.56 101 CYS A CA 1
ATOM 768 C C . CYS A 1 101 ? -12.057 10.658 27.275 1.00 51.56 101 CYS A C 1
ATOM 770 O O . CYS A 1 101 ? -11.693 11.495 28.095 1.00 51.56 101 CYS A O 1
ATOM 772 N N . SER A 1 102 ? -11.587 9.409 27.310 1.00 46.84 102 SER A N 1
ATOM 773 C CA . SER A 1 102 ? -10.576 9.007 28.298 1.00 46.84 102 SER A CA 1
ATOM 774 C C . SER A 1 102 ? -9.280 8.577 27.627 1.00 46.84 102 SER A C 1
ATOM 776 O O . SER A 1 102 ? -9.131 7.405 27.285 1.00 46.84 102 SER A O 1
ATOM 778 N N . ASN A 1 103 ? -8.378 9.561 27.601 1.00 42.47 103 ASN A N 1
ATOM 779 C CA . ASN A 1 103 ? -6.932 9.555 27.353 1.00 42.47 103 ASN A CA 1
ATOM 780 C C . ASN A 1 103 ? -6.495 9.268 25.920 1.00 42.47 103 ASN A C 1
ATOM 782 O O . ASN A 1 103 ? -6.301 8.083 25.576 1.00 42.47 103 ASN A O 1
#